Protein AF-A0A354ZDB9-F1 (afdb_monomer)

Mean predicted aligned error: 3.43 Å

Structure (mmCIF, N/CA/C/O backbone):
data_AF-A0A354ZDB9-F1
#
_entry.id   AF-A0A354ZDB9-F1
#
loop_
_atom_site.group_PDB
_atom_site.id
_atom_site.type_symbol
_atom_site.label_atom_id
_atom_site.label_alt_id
_atom_site.label_comp_id
_atom_site.label_asym_id
_atom_site.label_entity_id
_atom_site.label_seq_id
_atom_site.pdbx_PDB_ins_code
_atom_site.Cartn_x
_atom_site.Cartn_y
_atom_site.Cartn_z
_atom_site.occupancy
_atom_site.B_iso_or_equiv
_atom_site.auth_seq_id
_atom_site.auth_comp_id
_atom_site.auth_asym_id
_atom_site.auth_atom_id
_atom_site.pdbx_PDB_model_num
ATOM 1 N N . MET A 1 1 ? -4.584 -14.385 -6.145 1.00 57.06 1 MET A N 1
ATOM 2 C CA . MET A 1 1 ? -4.375 -12.917 -6.175 1.00 57.06 1 MET A CA 1
ATOM 3 C C . MET A 1 1 ? -5.205 -12.180 -5.123 1.00 57.06 1 MET A C 1
ATOM 5 O O . MET A 1 1 ? -4.610 -11.532 -4.275 1.00 57.06 1 MET A O 1
ATOM 9 N N . PHE A 1 2 ? -6.541 -12.302 -5.122 1.00 66.69 2 PHE A N 1
ATOM 10 C CA . PHE A 1 2 ? -7.401 -11.656 -4.108 1.00 66.69 2 PHE A CA 1
ATOM 11 C C . PHE A 1 2 ? -7.419 -12.364 -2.746 1.00 66.69 2 PHE A C 1
ATOM 13 O O . PHE A 1 2 ? -7.706 -11.730 -1.735 1.00 66.69 2 PHE A O 1
ATOM 20 N N . SER A 1 3 ? -7.077 -13.657 -2.714 1.00 73.12 3 SER A N 1
ATOM 21 C CA . SER A 1 3 ? -6.978 -14.435 -1.471 1.00 73.12 3 SER A CA 1
ATOM 22 C C . SER A 1 3 ? -5.956 -13.841 -0.499 1.00 73.12 3 SER A C 1
ATOM 24 O O . SER A 1 3 ? -6.249 -13.731 0.684 1.00 73.12 3 SER A O 1
ATOM 26 N N . ASP A 1 4 ? -4.803 -13.391 -1.006 1.00 83.19 4 ASP A N 1
ATOM 27 C CA . ASP A 1 4 ? -3.711 -12.853 -0.179 1.00 83.19 4 ASP A CA 1
ATOM 28 C C . ASP A 1 4 ? -4.065 -11.489 0.428 1.00 83.19 4 ASP A C 1
ATOM 30 O O . ASP A 1 4 ? -3.655 -11.162 1.536 1.00 83.19 4 ASP A O 1
ATOM 34 N N . ILE A 1 5 ? -4.846 -10.678 -0.296 1.00 87.12 5 ILE A N 1
ATOM 35 C CA . ILE A 1 5 ? -5.327 -9.387 0.214 1.00 87.12 5 ILE A CA 1
ATOM 36 C C . ILE A 1 5 ? -6.400 -9.628 1.275 1.00 87.12 5 ILE A C 1
ATOM 38 O O . ILE A 1 5 ? -6.381 -8.981 2.316 1.00 87.12 5 ILE A O 1
ATOM 42 N N . ARG A 1 6 ? -7.313 -10.582 1.046 1.00 89.06 6 ARG A N 1
ATOM 43 C CA . ARG A 1 6 ? -8.326 -10.957 2.041 1.00 89.06 6 ARG A CA 1
ATOM 44 C C . ARG A 1 6 ? -7.691 -11.474 3.325 1.00 89.06 6 ARG A C 1
ATOM 46 O O . ARG A 1 6 ? -8.048 -10.987 4.388 1.00 89.06 6 ARG A O 1
ATOM 53 N N . SER A 1 7 ? -6.721 -12.384 3.223 1.00 89.94 7 SER A N 1
ATOM 54 C CA . SER A 1 7 ? -6.023 -12.907 4.399 1.00 89.94 7 SER A CA 1
ATOM 55 C C . SER A 1 7 ? -5.233 -11.822 5.130 1.00 89.94 7 SER A C 1
ATOM 57 O O . SER A 1 7 ? -5.223 -11.810 6.358 1.00 89.94 7 SER A O 1
ATOM 59 N N . TYR A 1 8 ? -4.634 -10.870 4.406 1.00 89.94 8 TYR A N 1
ATOM 60 C CA . TYR A 1 8 ? -3.990 -9.706 5.014 1.00 89.94 8 TYR A CA 1
ATOM 61 C C . TYR A 1 8 ? -4.993 -8.806 5.750 1.00 89.94 8 TYR A C 1
ATOM 63 O O . TYR A 1 8 ? -4.734 -8.409 6.881 1.00 89.94 8 TYR A O 1
ATOM 71 N N . VAL A 1 9 ? -6.151 -8.518 5.148 1.00 92.38 9 VAL A N 1
ATOM 72 C CA . VAL A 1 9 ? -7.219 -7.725 5.780 1.00 92.38 9 VAL A CA 1
ATOM 73 C C . VAL A 1 9 ? -7.765 -8.43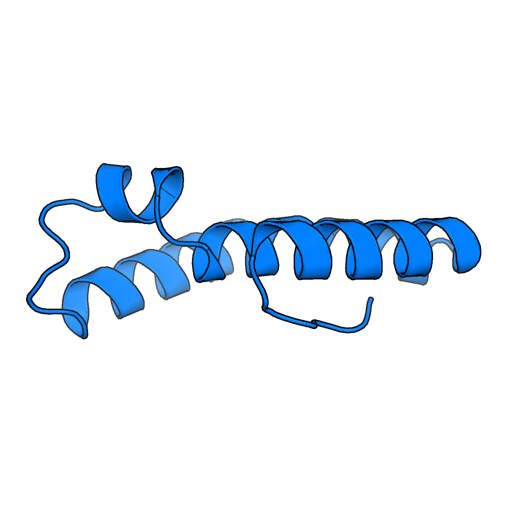4 7.018 1.00 92.38 9 VAL A C 1
ATOM 75 O O . VAL A 1 9 ? -7.907 -7.805 8.061 1.00 92.38 9 VAL A O 1
ATOM 78 N N . ASP A 1 10 ? -8.028 -9.739 6.938 1.00 92.69 10 ASP A N 1
ATOM 79 C CA . ASP A 1 10 ? -8.486 -10.528 8.084 1.00 92.69 10 ASP A CA 1
ATOM 80 C C . ASP A 1 10 ? -7.435 -10.543 9.204 1.00 92.69 10 ASP A C 1
ATOM 82 O O . ASP A 1 10 ? -7.779 -10.388 10.374 1.00 92.69 10 ASP A O 1
ATOM 86 N N . ALA A 1 11 ? -6.147 -10.653 8.862 1.00 92.50 11 ALA A N 1
ATOM 87 C CA . ALA A 1 11 ? -5.060 -10.570 9.832 1.00 92.50 11 ALA A CA 1
ATOM 88 C C . ALA A 1 11 ? -4.930 -9.172 10.453 1.00 92.50 11 ALA A C 1
ATOM 90 O O . ALA A 1 11 ? -4.663 -9.070 11.648 1.00 92.50 11 ALA A O 1
ATOM 91 N N . ALA A 1 12 ? -5.126 -8.108 9.672 1.00 91.75 12 ALA A N 1
ATOM 92 C CA . ALA A 1 12 ? -5.115 -6.735 10.166 1.00 91.75 12 ALA A CA 1
ATOM 93 C C . ALA A 1 12 ? -6.267 -6.501 11.152 1.00 91.75 12 ALA A C 1
ATOM 95 O O . ALA A 1 12 ? -6.025 -6.030 12.255 1.00 91.75 12 ALA A O 1
ATOM 96 N N . VAL A 1 13 ? -7.486 -6.933 10.811 1.00 93.12 13 VAL A N 1
ATOM 97 C CA . VAL A 1 13 ? -8.650 -6.850 11.710 1.00 93.12 13 VAL A CA 1
ATOM 98 C C . VAL A 1 13 ? -8.455 -7.694 12.974 1.00 93.12 13 VAL A C 1
ATOM 100 O O . VAL A 1 13 ? -8.838 -7.272 14.056 1.00 93.12 13 VAL A O 1
ATOM 103 N N . ALA A 1 14 ? -7.852 -8.882 12.867 1.00 93.31 14 ALA A N 1
ATOM 104 C CA . ALA A 1 14 ? -7.647 -9.762 14.018 1.00 93.31 14 ALA A CA 1
ATOM 105 C C . ALA A 1 14 ? -6.543 -9.282 14.977 1.00 93.31 14 ALA A C 1
ATOM 107 O O . ALA A 1 14 ? -6.569 -9.626 16.157 1.00 93.31 14 ALA A O 1
ATOM 108 N N . ARG A 1 15 ? -5.542 -8.549 14.474 1.00 92.06 15 ARG A N 1
ATOM 109 C CA . ARG A 1 15 ? -4.372 -8.112 15.255 1.00 92.06 15 ARG A CA 1
ATOM 110 C C . ARG A 1 15 ? -4.477 -6.678 15.750 1.00 92.06 15 ARG A C 1
ATOM 112 O O . ARG A 1 15 ? -3.806 -6.345 16.723 1.00 92.06 15 ARG A O 1
ATOM 119 N N . ASP A 1 16 ? -5.268 -5.847 15.082 1.00 92.19 16 ASP A N 1
ATOM 120 C CA . ASP A 1 16 ? -5.434 -4.449 15.441 1.00 92.19 16 ASP A CA 1
ATOM 121 C C . ASP A 1 16 ? -6.756 -4.229 16.195 1.00 92.19 16 ASP A C 1
ATOM 123 O O . ASP A 1 16 ? -7.825 -4.254 15.581 1.00 92.19 16 ASP A O 1
ATOM 127 N N . PRO A 1 17 ? -6.717 -3.972 17.515 1.00 89.75 17 PRO A N 1
ATOM 128 C CA . PRO A 1 17 ? -7.920 -3.698 18.295 1.00 89.75 17 PRO A CA 1
ATOM 129 C C . PRO A 1 17 ? -8.628 -2.392 17.888 1.00 89.75 17 PRO A C 1
ATOM 131 O O . PRO A 1 17 ? -9.776 -2.187 18.281 1.00 89.75 17 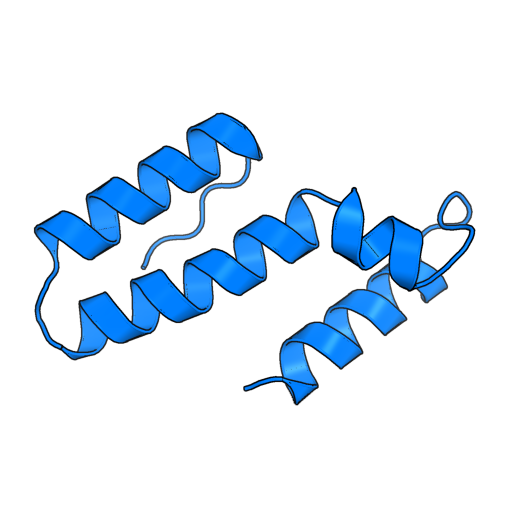PRO A O 1
ATOM 134 N N . ALA A 1 18 ? -7.977 -1.505 17.124 1.00 91.81 18 ALA A N 1
ATOM 135 C CA . ALA A 1 18 ? -8.584 -0.278 16.611 1.00 91.81 18 ALA A CA 1
ATOM 136 C C . ALA A 1 18 ? -9.398 -0.496 15.324 1.00 91.81 18 ALA A C 1
ATOM 138 O O . ALA A 1 18 ? -10.223 0.354 14.982 1.00 91.81 18 ALA A O 1
ATOM 139 N N . ALA A 1 19 ? -9.205 -1.621 14.628 1.00 90.62 19 ALA A N 1
ATOM 140 C CA . ALA A 1 19 ? -9.915 -1.926 13.394 1.00 90.62 19 ALA A CA 1
ATOM 141 C C . ALA A 1 19 ? -11.389 -2.256 13.685 1.00 90.62 19 ALA A C 1
ATOM 143 O O . ALA A 1 19 ? -11.707 -3.306 14.246 1.00 90.62 19 ALA A O 1
ATOM 144 N N . ARG A 1 20 ? -12.322 -1.386 13.275 1.00 88.38 20 ARG A N 1
ATOM 145 C CA . ARG A 1 20 ? -13.754 -1.568 13.588 1.00 88.38 20 ARG A CA 1
ATOM 146 C C . ARG A 1 20 ? -14.486 -2.388 12.537 1.00 88.38 20 ARG A C 1
ATOM 148 O O . ARG A 1 20 ? -15.517 -2.992 12.825 1.00 88.38 20 ARG A O 1
ATOM 155 N N . SER A 1 21 ? -13.985 -2.408 11.303 1.00 90.38 21 SER A N 1
ATOM 156 C CA . SER A 1 21 ? -14.556 -3.215 10.224 1.00 90.38 21 SER A CA 1
ATOM 157 C C . SER A 1 21 ? -13.540 -3.541 9.129 1.00 90.38 21 SER A C 1
ATOM 159 O O . SER A 1 21 ? -12.595 -2.797 8.884 1.00 90.38 21 SER A O 1
ATOM 161 N N . ARG A 1 22 ? -13.782 -4.628 8.383 1.00 90.94 22 ARG A N 1
ATOM 162 C CA . ARG A 1 22 ? -12.989 -4.969 7.185 1.00 90.94 22 ARG A CA 1
ATOM 163 C C . ARG A 1 22 ? -12.999 -3.855 6.139 1.00 90.94 22 ARG A C 1
ATOM 165 O O . ARG A 1 22 ? -12.008 -3.659 5.448 1.00 90.94 22 ARG A O 1
ATOM 172 N N . LEU A 1 23 ? -14.127 -3.160 6.003 1.00 90.81 23 LEU A N 1
ATOM 173 C CA . LEU A 1 23 ? -14.304 -2.110 5.004 1.00 90.81 23 LEU A CA 1
ATOM 174 C C . LEU A 1 23 ? -13.476 -0.870 5.360 1.00 90.81 23 LEU A C 1
ATOM 176 O O . LEU A 1 23 ? -12.822 -0.313 4.486 1.00 90.81 23 LEU A O 1
ATOM 180 N N . GLU A 1 24 ? -13.424 -0.507 6.642 1.00 91.56 24 GLU A N 1
ATOM 181 C CA . GLU A 1 24 ? -12.519 0.527 7.154 1.00 91.56 24 GLU A CA 1
ATOM 182 C C . GLU A 1 24 ? -11.056 0.171 6.876 1.00 91.56 24 GLU A C 1
ATOM 184 O O . GLU A 1 24 ? -10.323 0.985 6.322 1.00 91.56 24 GLU A O 1
ATOM 189 N N . VAL A 1 25 ? -10.652 -1.069 7.167 1.00 92.25 25 VAL A N 1
ATOM 190 C CA . VAL A 1 25 ? -9.289 -1.540 6.884 1.00 92.25 25 VAL A CA 1
ATOM 191 C C . VAL A 1 25 ? -8.972 -1.459 5.391 1.00 92.25 25 VAL A C 1
ATOM 193 O O . VAL A 1 25 ? -7.923 -0.956 5.009 1.00 92.25 25 VAL A O 1
ATOM 196 N N . ILE A 1 26 ? -9.884 -1.891 4.520 1.00 92.06 26 ILE A N 1
ATOM 197 C CA . ILE A 1 26 ? -9.661 -1.847 3.070 1.00 92.06 26 ILE A CA 1
ATOM 198 C C . ILE A 1 26 ? -9.527 -0.413 2.547 1.00 92.06 26 ILE A C 1
ATOM 200 O O . ILE A 1 26 ? -8.720 -0.194 1.651 1.00 92.06 26 ILE A O 1
ATOM 204 N N . LEU A 1 27 ? -10.314 0.532 3.070 1.00 90.31 27 LEU A N 1
ATOM 205 C CA . LEU A 1 27 ? -10.353 1.907 2.565 1.00 90.31 27 LEU A CA 1
ATOM 206 C C . LEU A 1 27 ? -9.304 2.827 3.188 1.00 90.31 27 LEU A C 1
ATOM 208 O O . LEU A 1 27 ? -8.899 3.797 2.550 1.00 90.31 27 LEU A O 1
ATOM 212 N N . LEU A 1 28 ? -8.922 2.584 4.442 1.00 91.94 28 LEU A N 1
ATOM 213 C CA . LEU A 1 28 ? -8.124 3.530 5.220 1.00 91.94 28 LEU A CA 1
ATOM 214 C C . LEU A 1 28 ? -6.743 2.995 5.593 1.00 91.94 28 LEU A C 1
ATOM 216 O O . LEU A 1 28 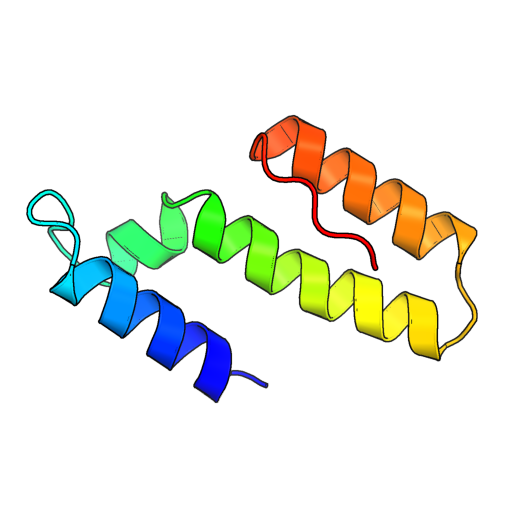? -5.879 3.800 5.936 1.00 91.94 28 LEU A O 1
ATOM 220 N N . TYR A 1 29 ? -6.488 1.680 5.526 1.00 93.12 29 TYR A N 1
ATOM 221 C CA . TYR A 1 29 ? -5.186 1.170 5.956 1.00 93.12 29 TYR A CA 1
ATOM 222 C C . TYR A 1 29 ? -4.153 1.302 4.835 1.00 93.12 29 TYR A C 1
ATOM 224 O O . TYR A 1 29 ? -4.269 0.643 3.793 1.00 93.12 29 TYR A O 1
ATOM 232 N N . PRO A 1 30 ? -3.063 2.060 5.064 1.00 92.69 30 PRO A N 1
ATOM 233 C CA . PRO A 1 30 ? -2.025 2.255 4.057 1.00 92.69 30 PRO A CA 1
ATOM 234 C C . PRO A 1 30 ? -1.334 0.939 3.681 1.00 92.69 30 PRO A C 1
ATOM 236 O O . PRO A 1 30 ? -0.920 0.777 2.537 1.00 92.69 30 PRO A O 1
ATOM 239 N N . GLY A 1 31 ? -1.266 -0.031 4.603 1.00 91.94 31 GLY A N 1
ATOM 240 C CA . GLY A 1 31 ? -0.703 -1.360 4.344 1.00 91.94 31 GLY A CA 1
ATOM 241 C C . GLY A 1 31 ? -1.475 -2.157 3.291 1.00 91.94 31 GLY A C 1
ATOM 242 O O . GLY A 1 31 ? -0.862 -2.785 2.427 1.00 91.94 31 GLY A O 1
ATOM 243 N N . VAL A 1 32 ? -2.811 -2.078 3.300 1.00 92.94 32 VAL A N 1
ATOM 244 C CA . VAL A 1 32 ? -3.647 -2.741 2.287 1.00 92.94 32 VAL A CA 1
ATOM 245 C C . VAL A 1 32 ? -3.402 -2.105 0.923 1.00 92.94 32 VAL A C 1
ATOM 247 O O . VAL A 1 32 ? -3.147 -2.816 -0.050 1.00 92.94 32 VAL A O 1
ATOM 250 N N . HIS A 1 33 ? -3.405 -0.771 0.857 1.00 93.69 33 HIS A N 1
ATOM 251 C CA . HIS A 1 33 ? -3.122 -0.041 -0.377 1.00 93.69 33 HIS A CA 1
ATOM 252 C C . HIS A 1 33 ? -1.725 -0.369 -0.920 1.00 93.69 33 HIS A C 1
ATOM 254 O O . HIS A 1 33 ? -1.591 -0.692 -2.101 1.00 93.69 33 HIS A O 1
ATOM 260 N N . ALA A 1 34 ? -0.696 -0.366 -0.068 1.00 94.38 34 ALA A N 1
ATOM 261 C CA . ALA A 1 34 ? 0.670 -0.695 -0.463 1.00 94.38 34 ALA A CA 1
ATOM 262 C C . ALA A 1 34 ? 0.776 -2.107 -1.063 1.00 94.38 34 ALA A C 1
ATOM 264 O O . ALA A 1 34 ? 1.403 -2.287 -2.107 1.00 94.38 34 ALA A O 1
ATOM 265 N N . LEU A 1 35 ? 0.108 -3.098 -0.461 1.00 93.19 35 LEU A N 1
ATOM 266 C CA . LEU A 1 35 ? 0.098 -4.478 -0.951 1.00 93.19 35 LEU A CA 1
ATOM 267 C C . LEU A 1 35 ? -0.619 -4.614 -2.306 1.00 93.19 35 LEU A C 1
ATOM 269 O O . LEU A 1 35 ? -0.135 -5.314 -3.199 1.00 93.19 35 LEU A O 1
ATOM 273 N N . VAL A 1 36 ? -1.767 -3.946 -2.470 1.00 93.19 36 VAL A N 1
ATOM 274 C CA . VAL A 1 36 ? -2.535 -3.943 -3.727 1.00 93.19 36 VAL A CA 1
ATOM 275 C C . VAL A 1 36 ? -1.690 -3.367 -4.859 1.00 93.19 36 VAL A C 1
ATOM 277 O O . VAL A 1 36 ? -1.549 -3.997 -5.909 1.00 93.19 36 VAL A O 1
ATOM 280 N N . TRP A 1 37 ? -1.077 -2.207 -4.632 1.00 94.19 37 TRP A N 1
ATOM 281 C CA . TRP A 1 37 ? -0.227 -1.572 -5.629 1.00 94.19 37 TRP A CA 1
ATOM 282 C C . TRP A 1 37 ? 1.054 -2.354 -5.904 1.00 94.19 37 TRP A C 1
ATOM 284 O O . TRP A 1 37 ? 1.472 -2.439 -7.055 1.00 94.19 37 TRP A O 1
ATOM 294 N N . HIS A 1 38 ? 1.660 -2.974 -4.890 1.00 94.44 38 HIS A N 1
ATOM 295 C CA . HIS A 1 38 ? 2.821 -3.833 -5.097 1.00 94.44 38 HIS A CA 1
ATOM 296 C C . HIS A 1 38 ? 2.511 -4.977 -6.066 1.00 94.44 38 HIS A C 1
ATOM 298 O O . HIS A 1 38 ? 3.307 -5.228 -6.962 1.00 94.44 38 HIS A O 1
ATOM 304 N N . LYS A 1 39 ? 1.334 -5.611 -5.981 1.00 92.06 39 LYS A N 1
ATOM 305 C CA . LYS A 1 39 ? 0.947 -6.656 -6.945 1.00 92.06 39 LYS A CA 1
ATOM 306 C C . LYS A 1 39 ? 0.875 -6.133 -8.387 1.00 92.06 39 LYS A C 1
ATOM 308 O O . LYS A 1 39 ? 1.296 -6.840 -9.300 1.00 92.06 39 LYS A O 1
ATOM 313 N N . LEU A 1 40 ? 0.382 -4.908 -8.598 1.00 93.38 40 LEU A N 1
ATOM 314 C CA . LEU A 1 40 ? 0.387 -4.266 -9.920 1.00 93.38 40 LEU A CA 1
ATOM 315 C C . LEU A 1 40 ? 1.816 -3.951 -10.386 1.00 93.38 40 LEU A C 1
ATOM 317 O O . LEU A 1 40 ? 2.170 -4.232 -11.529 1.00 93.38 40 LEU A O 1
ATOM 321 N N . ASN A 1 41 ? 2.645 -3.408 -9.496 1.00 94.75 41 ASN A N 1
ATOM 322 C CA . ASN A 1 41 ? 4.042 -3.088 -9.789 1.00 94.75 41 ASN A CA 1
ATOM 323 C C . ASN A 1 41 ? 4.835 -4.351 -10.143 1.00 94.75 41 ASN A C 1
ATOM 325 O O . ASN A 1 41 ? 5.584 -4.344 -11.115 1.00 94.75 41 ASN A O 1
ATOM 329 N N . HIS A 1 42 ? 4.607 -5.443 -9.415 1.00 94.88 42 HIS A N 1
ATOM 330 C CA . HIS A 1 42 ? 5.210 -6.743 -9.676 1.00 94.88 42 HIS A CA 1
ATOM 331 C C . HIS A 1 42 ? 4.780 -7.307 -11.024 1.00 94.88 42 HIS A C 1
ATOM 333 O O . HIS A 1 42 ? 5.607 -7.769 -11.804 1.00 94.88 42 HIS A O 1
ATOM 339 N N . TRP A 1 43 ? 3.493 -7.192 -11.360 1.00 95.06 43 TRP A N 1
ATOM 340 C CA . TRP A 1 43 ? 3.010 -7.572 -12.683 1.00 95.06 43 TRP A CA 1
ATOM 341 C C . TRP A 1 43 ? 3.714 -6.771 -13.789 1.00 95.06 43 TRP A C 1
ATOM 343 O O . TRP A 1 43 ? 4.216 -7.369 -14.741 1.00 95.06 43 TRP A O 1
ATOM 353 N N . LEU A 1 44 ? 3.843 -5.447 -13.646 1.00 95.12 44 LEU A N 1
ATOM 354 C CA . LEU A 1 44 ? 4.591 -4.605 -14.593 1.00 95.12 44 LEU A CA 1
ATOM 355 C C . LEU A 1 44 ? 6.067 -5.011 -14.689 1.00 95.12 44 LEU A C 1
ATOM 357 O O . LEU A 1 44 ? 6.634 -5.037 -15.784 1.00 95.12 44 LEU A O 1
ATOM 361 N N . TYR A 1 45 ? 6.675 -5.368 -13.558 1.00 95.50 45 TYR A N 1
ATOM 362 C CA . TYR A 1 45 ? 8.050 -5.845 -13.491 1.00 95.50 45 TYR A CA 1
ATOM 363 C C . TYR A 1 45 ? 8.228 -7.168 -14.251 1.00 95.50 45 TYR A C 1
ATOM 365 O O . TYR A 1 45 ? 9.127 -7.282 -15.086 1.00 95.50 45 TYR A O 1
ATOM 373 N N . CYS A 1 46 ? 7.325 -8.138 -14.063 1.00 96.38 46 CYS A N 1
ATOM 374 C CA . CYS A 1 46 ? 7.322 -9.401 -14.809 1.00 96.38 46 CYS A CA 1
ATOM 375 C C . CYS A 1 46 ? 7.170 -9.196 -16.327 1.00 96.38 46 CYS A C 1
ATOM 377 O O . CYS A 1 46 ? 7.729 -9.964 -17.108 1.00 96.38 46 CYS A O 1
ATOM 379 N N . HIS A 1 47 ? 6.474 -8.137 -16.755 1.00 96.19 47 HIS A N 1
ATOM 380 C CA . HIS A 1 47 ? 6.314 -7.764 -18.168 1.00 96.19 47 HIS A CA 1
ATOM 381 C C . HIS A 1 47 ? 7.457 -6.878 -18.694 1.00 96.19 47 HIS A C 1
ATOM 383 O O . HIS A 1 47 ? 7.349 -6.292 -19.769 1.00 96.19 47 HIS A O 1
ATOM 389 N N . ARG A 1 48 ? 8.574 -6.794 -17.955 1.00 96.12 48 ARG A N 1
ATOM 390 C CA . ARG A 1 48 ? 9.782 -6.022 -18.294 1.00 96.12 48 ARG A CA 1
ATOM 391 C C . ARG A 1 48 ? 9.569 -4.509 -18.394 1.00 96.12 48 ARG A C 1
ATOM 393 O O . ARG A 1 48 ? 10.409 -3.799 -18.944 1.00 96.12 48 ARG A O 1
ATOM 400 N N . VAL A 1 49 ? 8.492 -3.983 -17.808 1.00 96.44 49 VAL A N 1
ATOM 401 C CA . VAL A 1 49 ? 8.202 -2.540 -17.757 1.00 96.44 49 VAL A CA 1
ATOM 402 C C . VAL A 1 49 ? 8.815 -1.924 -16.491 1.00 96.44 49 VAL A C 1
ATOM 404 O O . VAL A 1 49 ? 8.133 -1.350 -15.643 1.00 96.44 49 VAL A O 1
ATOM 407 N N . PHE A 1 50 ? 10.135 -2.064 -16.340 1.00 94.81 50 PHE A N 1
ATOM 408 C CA . PHE A 1 50 ? 10.846 -1.783 -15.084 1.00 94.81 50 PHE A CA 1
ATOM 409 C C . PHE A 1 50 ? 10.770 -0.319 -14.635 1.00 94.81 50 PHE A C 1
ATOM 411 O O . PHE A 1 50 ? 10.582 -0.046 -13.450 1.00 94.81 50 PHE A O 1
ATOM 418 N N . GLY A 1 51 ? 10.885 0.627 -15.574 1.00 94.94 51 GLY A N 1
ATOM 419 C CA . GLY A 1 51 ? 10.831 2.059 -15.266 1.00 94.94 51 GLY A CA 1
ATOM 420 C C . GLY A 1 51 ? 9.488 2.468 -14.657 1.00 94.94 51 GLY A C 1
ATOM 421 O O . GLY A 1 51 ? 9.454 3.114 -13.611 1.00 94.94 51 GLY A O 1
ATOM 422 N N . LEU A 1 52 ? 8.383 2.017 -15.261 1.00 94.94 52 LEU A N 1
ATOM 423 C CA . LEU A 1 52 ? 7.036 2.298 -14.760 1.00 94.94 52 LEU A CA 1
ATOM 424 C C . LEU A 1 52 ? 6.767 1.576 -13.436 1.00 94.94 52 LEU A C 1
ATOM 426 O O . LEU A 1 52 ? 6.241 2.185 -12.509 1.00 94.94 52 LEU A O 1
ATOM 430 N N . ALA A 1 53 ? 7.177 0.309 -13.327 1.00 95.50 53 ALA A N 1
ATOM 431 C CA . ALA A 1 53 ? 7.049 -0.468 -12.100 1.00 95.50 53 ALA A CA 1
ATOM 432 C C . ALA A 1 53 ? 7.736 0.240 -10.919 1.00 95.50 53 ALA A C 1
ATOM 434 O O . ALA A 1 53 ? 7.149 0.401 -9.845 1.00 95.50 53 ALA A O 1
ATOM 435 N N . ARG A 1 54 ? 8.963 0.738 -11.129 1.00 95.19 54 ARG A N 1
ATOM 436 C CA . ARG A 1 54 ? 9.7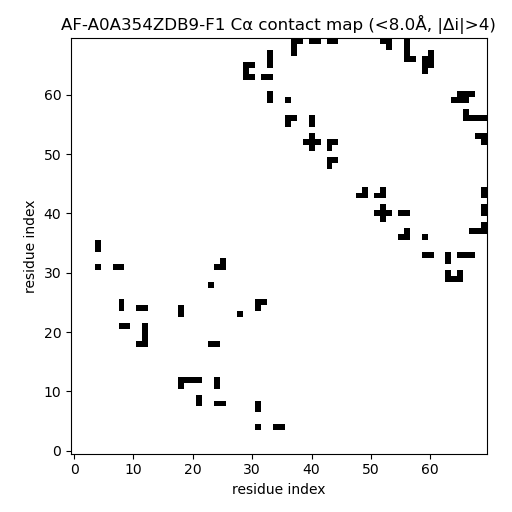13 1.455 -10.095 1.00 95.19 54 ARG A CA 1
ATOM 437 C C . ARG A 1 54 ? 9.115 2.824 -9.786 1.00 95.19 54 ARG A C 1
ATOM 439 O O . ARG A 1 54 ? 9.025 3.173 -8.611 1.00 95.19 54 ARG A O 1
ATOM 446 N N . PHE A 1 55 ? 8.673 3.570 -10.797 1.00 96.31 55 PHE A N 1
ATOM 447 C CA . PHE A 1 55 ? 7.999 4.855 -10.606 1.00 96.31 55 PHE A CA 1
ATOM 448 C C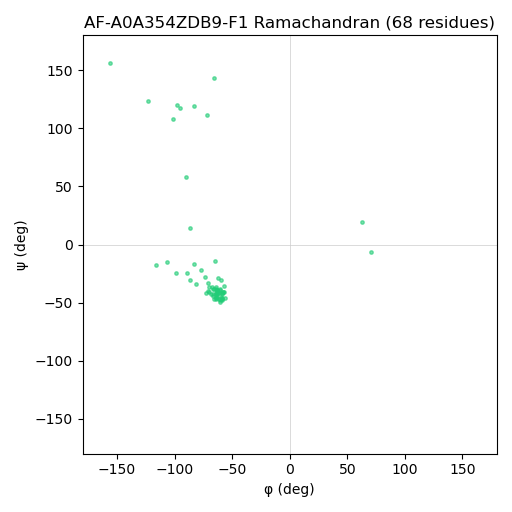 . PHE A 1 55 ? 6.736 4.710 -9.747 1.00 96.31 55 PHE A C 1
ATOM 450 O O . PH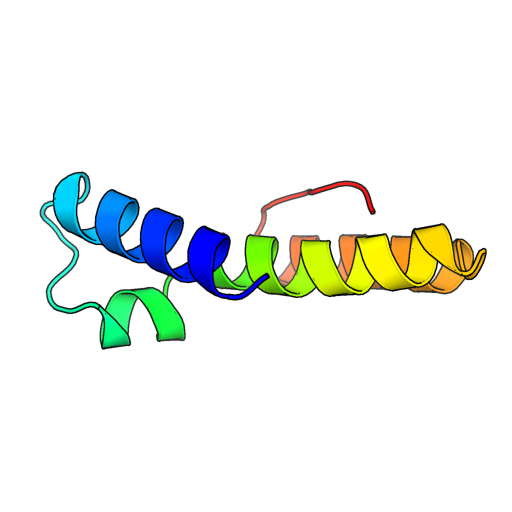E A 1 55 ? 6.577 5.420 -8.755 1.00 96.31 55 PHE A O 1
ATOM 457 N N . LEU A 1 56 ? 5.880 3.734 -10.059 1.00 95.56 56 LEU A N 1
ATOM 458 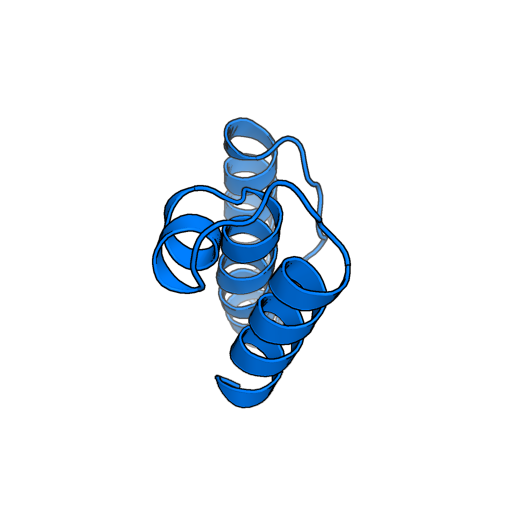C CA . LEU A 1 56 ? 4.668 3.472 -9.285 1.00 95.56 56 LEU A CA 1
ATOM 459 C C . LEU A 1 56 ? 4.978 2.993 -7.862 1.00 95.56 56 LEU A C 1
ATOM 461 O O . LEU A 1 56 ? 4.327 3.435 -6.922 1.00 95.56 56 LEU A O 1
ATOM 465 N N . SER A 1 57 ? 6.008 2.164 -7.664 1.00 94.62 57 SER A N 1
ATOM 466 C CA . SER A 1 57 ? 6.485 1.791 -6.318 1.00 94.62 57 SER A CA 1
ATOM 467 C C . SER A 1 57 ? 6.879 3.021 -5.486 1.00 94.62 57 SER A C 1
ATOM 469 O O . SER A 1 57 ? 6.527 3.115 -4.310 1.00 94.62 57 SER A O 1
ATOM 471 N N . GLN A 1 58 ? 7.541 4.010 -6.094 1.00 96.75 58 GLN A N 1
ATOM 472 C CA . GLN A 1 58 ? 7.882 5.266 -5.418 1.00 96.75 58 GLN A CA 1
ATOM 473 C C . GLN A 1 58 ? 6.659 6.148 -5.147 1.00 96.75 58 GLN A C 1
ATOM 475 O O . GLN A 1 58 ? 6.585 6.769 -4.087 1.00 96.75 58 GLN A O 1
ATOM 480 N N . LEU A 1 59 ? 5.685 6.174 -6.059 1.00 96.38 59 LEU A N 1
ATOM 481 C CA . LEU A 1 59 ? 4.432 6.903 -5.868 1.00 96.38 59 LEU A CA 1
ATOM 482 C C . LEU A 1 59 ? 3.625 6.329 -4.694 1.00 96.38 59 LEU A C 1
ATOM 484 O O . LEU A 1 59 ? 3.119 7.065 -3.854 1.00 96.38 59 LEU A O 1
ATOM 488 N N . VAL A 1 60 ? 3.567 5.004 -4.581 1.00 95.69 60 VAL A N 1
ATOM 489 C CA . VAL A 1 60 ? 2.900 4.314 -3.468 1.00 95.69 60 VAL A CA 1
ATOM 490 C C . VAL A 1 60 ? 3.596 4.616 -2.151 1.00 95.69 60 VAL A C 1
ATOM 492 O O . VAL A 1 60 ? 2.918 4.919 -1.169 1.00 95.69 60 VAL A O 1
ATOM 495 N N . ARG A 1 61 ? 4.935 4.610 -2.129 1.00 95.56 61 ARG A N 1
ATOM 496 C CA . ARG A 1 61 ? 5.707 5.036 -0.956 1.00 95.56 61 ARG A CA 1
ATOM 497 C C . ARG A 1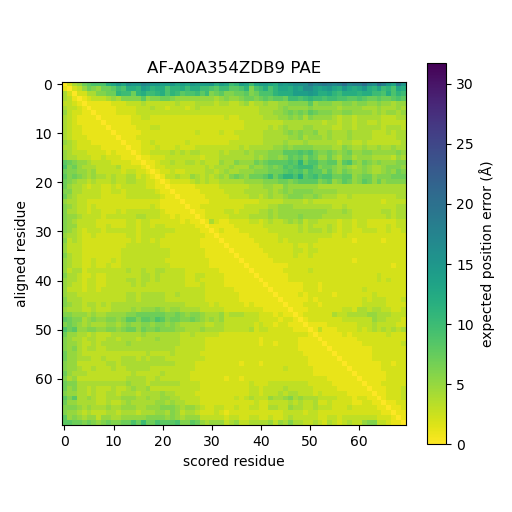 61 ? 5.377 6.472 -0.561 1.00 95.56 61 ARG A C 1
ATOM 499 O O . ARG A 1 61 ? 5.254 6.747 0.624 1.00 95.56 61 ARG A O 1
ATOM 506 N N . PHE A 1 62 ? 5.214 7.377 -1.524 1.00 95.50 62 PHE A N 1
ATOM 507 C CA . PHE A 1 62 ? 4.858 8.767 -1.239 1.00 95.50 62 PHE A CA 1
ATOM 508 C C . PHE A 1 62 ? 3.500 8.889 -0.527 1.00 95.50 62 PHE A C 1
ATOM 510 O O . PHE A 1 62 ? 3.390 9.642 0.434 1.00 95.50 62 PHE A O 1
ATOM 517 N N . PHE A 1 63 ? 2.491 8.113 -0.938 1.00 93.12 63 PHE A N 1
ATOM 518 C CA . PHE A 1 63 ? 1.161 8.157 -0.313 1.00 93.12 63 PHE A CA 1
ATOM 519 C C . PHE A 1 63 ? 1.038 7.342 0.980 1.00 93.12 63 PHE A C 1
ATOM 521 O O . PHE A 1 63 ? 0.273 7.714 1.865 1.00 93.12 63 PHE A O 1
ATOM 528 N N . THR A 1 64 ? 1.739 6.213 1.086 1.00 93.19 64 THR A N 1
ATOM 529 C CA . THR A 1 64 ? 1.554 5.250 2.189 1.00 93.19 64 THR A CA 1
ATOM 530 C C . THR A 1 64 ? 2.691 5.252 3.205 1.00 93.19 64 THR A C 1
ATOM 532 O O . THR A 1 64 ? 2.546 4.671 4.276 1.00 93.19 64 THR A O 1
ATOM 535 N N . GLY A 1 65 ? 3.841 5.843 2.871 1.00 94.06 65 GLY A N 1
ATOM 536 C CA . GLY A 1 65 ? 5.088 5.717 3.629 1.00 94.06 65 GLY A CA 1
ATOM 537 C C . GLY A 1 65 ? 5.747 4.334 3.534 1.00 94.06 65 GLY A C 1
ATOM 538 O O . GLY A 1 65 ? 6.864 4.158 4.014 1.00 94.06 65 GLY A O 1
ATOM 539 N N . ILE A 1 66 ? 5.093 3.353 2.903 1.00 93.31 66 ILE A N 1
ATOM 540 C CA . ILE A 1 66 ? 5.555 1.967 2.824 1.00 93.31 66 ILE A CA 1
ATOM 541 C C . ILE A 1 66 ? 6.259 1.760 1.484 1.00 93.31 66 ILE A C 1
ATOM 543 O O . ILE A 1 66 ? 5.661 1.916 0.418 1.00 93.31 66 ILE A O 1
ATOM 547 N N . GLU A 1 67 ? 7.537 1.387 1.529 1.00 93.00 67 GLU A N 1
ATOM 548 C CA . GLU A 1 67 ? 8.287 1.015 0.331 1.00 93.00 67 GLU A CA 1
ATOM 549 C C . GLU A 1 67 ? 8.271 -0.500 0.133 1.00 93.00 67 GLU A C 1
ATOM 551 O O . GLU A 1 67 ? 8.810 -1.252 0.942 1.00 93.00 67 GLU A O 1
ATOM 556 N N . ILE A 1 68 ? 7.686 -0.936 -0.983 1.00 92.62 68 ILE A N 1
ATOM 557 C CA . ILE A 1 68 ? 7.787 -2.313 -1.468 1.00 92.62 68 ILE A CA 1
ATOM 558 C C . ILE A 1 68 ? 8.367 -2.255 -2.878 1.00 92.62 68 ILE A C 1
ATOM 560 O O . ILE A 1 68 ? 7.842 -1.547 -3.748 1.00 92.62 68 ILE A O 1
ATOM 564 N N . HIS A 1 69 ? 9.478 -2.956 -3.097 1.00 90.94 69 HIS A N 1
ATOM 565 C CA . HIS A 1 69 ? 10.083 -3.041 -4.423 1.00 90.94 69 HIS A CA 1
ATOM 566 C C . HIS A 1 69 ? 9.143 -3.800 -5.382 1.00 90.94 69 HIS A C 1
ATOM 568 O O . HIS A 1 69 ? 8.458 -4.708 -4.912 1.00 90.94 69 HIS A O 1
ATOM 574 N N . PRO A 1 70 ? 9.042 -3.415 -6.670 1.00 85.50 70 PRO A N 1
ATOM 575 C CA . PRO A 1 70 ? 8.253 -4.150 -7.659 1.00 85.50 70 PRO A CA 1
ATOM 576 C C . PRO A 1 70 ? 8.666 -5.616 -7.776 1.00 85.50 70 PRO A C 1
ATOM 578 O O . PRO A 1 70 ? 9.884 -5.887 -7.765 1.00 85.50 70 PRO A O 1
#

Foldseek 3Di:
DVVVLVVVLVVCCVPDPPDPDSVCCCPPQLVSVLVVQLVVLVVCVVV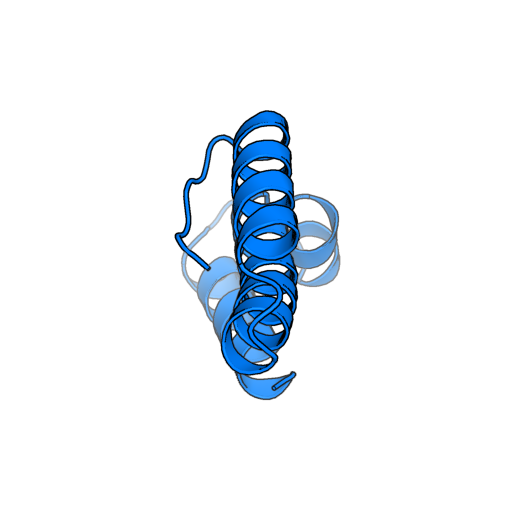VVPVVSQVSQVVSCVVRVDHDRD

Nearest PDB structures (foldseek):
  6wye-assembly1_E-4  TM=9.246E-01  e=9.713E-03  Neisseria gonorrhoeae
  6wye-assembly2_F-5  TM=9.256E-01  e=1.097E-02  Neisseria gonorrhoeae
  3mc4-assembly1_A  TM=9.112E-01  e=1.097E-02  Brucella abortus 2308
  7ra4-assembly1_C-2  TM=9.249E-01  e=2.016E-02  Neisseria gonorrhoeae FA 1090
  7ra4-assembly1_B-2  TM=8.417E-01  e=1.581E-02  Neisseria gonorrhoeae FA 1090

Sequence (70 aa):
MFSDIRSYVDAAVARDPAARSRLEVILLYPGVHALVWHKLNHWLYCHRVFGLARFLSQLVRFFTGIEIHP

Solvent-accessible surface area (backbone atoms only — not comparable to full-atom values): 3906 Å² total; per-residue (Å²): 119,69,64,63,54,49,53,48,48,53,49,47,48,74,72,33,92,81,52,87,44,71,64,54,44,64,77,68,35,45,68,53,50,44,54,57,49,33,55,54,17,32,52,33,36,76,71,70,39,49,69,61,11,50,51,52,28,51,52,42,19,72,77,46,73,49,81,52,82,73

pLDDT: mean 91.77, std 6.25, range [57.06, 96.75]

Radius of gyration: 13.0 Å; Cα contacts (8 Å, |Δi|>4): 73; chains: 1; bounding box: 25×23×37 Å

Secondary structure (DSSP, 8-state):
-HHHHHHHHHHHHHH-TT---HHHHHHH-HHHHHHHHHHHHHHHHHTT-HHHHHHHHHHHHHHHS-----